Protein AF-A0A8K0N3J3-F1 (afdb_monomer_lite)

Secondary structure (DSSP, 8-state):
-HHHHHHHHHHHHTT------GGGHHHHHHHHHHHHHHHHHTTS-GGG--EEESSHHHHHHHHHHT--EEEE--TTTTT---TTSSEEES-BSSSSB-HHHHHHS---

Radius of gyration: 16.77 Å; chains: 1; bounding box: 33×24×51 Å

Structure (mmCIF, N/CA/C/O backbone):
data_AF-A0A8K0N3J3-F1
#
_entry.id   AF-A0A8K0N3J3-F1
#
loop_
_atom_site.group_PDB
_atom_site.id
_atom_site.type_symbol
_atom_site.label_atom_id
_atom_site.label_alt_id
_atom_site.label_comp_id
_atom_site.label_asym_id
_atom_site.label_entity_id
_atom_site.label_seq_id
_atom_site.pdbx_PDB_ins_code
_atom_site.Cartn_x
_atom_site.Cartn_y
_atom_site.Cartn_z
_atom_site.occupancy
_atom_site.B_iso_or_equiv
_atom_site.auth_seq_id
_atom_site.auth_comp_id
_atom_site.auth_asym_id
_atom_site.auth_atom_id
_atom_site.pdbx_PDB_model_num
ATOM 1 N N . MET A 1 1 ? -5.387 6.427 26.636 1.00 55.44 1 MET A N 1
ATOM 2 C CA . MET A 1 1 ? -4.494 6.305 27.807 1.00 55.44 1 MET A CA 1
ATOM 3 C C . MET A 1 1 ? -4.516 4.909 28.427 1.00 55.44 1 MET A C 1
ATOM 5 O O . MET A 1 1 ? -3.443 4.361 28.608 1.00 55.44 1 MET A O 1
ATOM 9 N N . GLU A 1 2 ? -5.676 4.274 28.650 1.00 75.19 2 GLU A N 1
ATOM 10 C CA . GLU A 1 2 ? -5.753 2.923 29.260 1.00 75.19 2 GLU A CA 1
ATOM 11 C C . GLU A 1 2 ? -4.858 1.865 28.579 1.00 75.19 2 GLU A C 1
ATOM 13 O O . GLU A 1 2 ? -4.073 1.185 29.228 1.00 75.19 2 GLU A O 1
ATOM 18 N N . LYS A 1 3 ? -4.912 1.775 27.243 1.00 74.56 3 LYS A N 1
ATOM 19 C CA . LYS A 1 3 ? -4.124 0.799 26.466 1.00 74.56 3 LYS A CA 1
ATOM 20 C C . LYS A 1 3 ? -2.611 1.018 26.554 1.00 74.56 3 LYS A C 1
ATOM 22 O O . LYS A 1 3 ? -1.858 0.060 26.441 1.00 74.56 3 LYS A O 1
ATOM 27 N N . GLN A 1 4 ? -2.183 2.264 26.741 1.00 71.81 4 GLN A N 1
ATOM 28 C CA . GLN A 1 4 ? -0.772 2.615 26.872 1.00 71.81 4 GLN A CA 1
ATOM 29 C C . GLN A 1 4 ? -0.247 2.216 28.250 1.00 71.81 4 GLN A C 1
ATOM 31 O O . GLN A 1 4 ? 0.786 1.565 28.335 1.00 71.81 4 GLN A O 1
ATOM 36 N N . ARG A 1 5 ? -1.034 2.484 29.299 1.00 81.69 5 ARG A N 1
ATOM 37 C CA . ARG A 1 5 ? -0.726 2.050 30.665 1.00 81.69 5 ARG A CA 1
ATOM 38 C C . ARG A 1 5 ? -0.521 0.537 30.742 1.00 81.69 5 ARG A C 1
ATOM 40 O O . ARG A 1 5 ? 0.462 0.080 31.307 1.00 81.69 5 ARG A O 1
ATOM 47 N N . ILE A 1 6 ? -1.413 -0.229 30.111 1.00 85.19 6 ILE A N 1
ATOM 48 C CA . ILE A 1 6 ? -1.313 -1.696 30.064 1.00 85.19 6 ILE A CA 1
ATOM 49 C C . ILE A 1 6 ? -0.050 -2.140 29.309 1.00 85.19 6 ILE A C 1
ATOM 51 O O . ILE A 1 6 ? 0.632 -3.066 29.739 1.00 85.19 6 ILE A O 1
ATOM 55 N N . ALA A 1 7 ? 0.278 -1.491 28.189 1.00 80.94 7 ALA A N 1
ATOM 56 C CA . ALA A 1 7 ? 1.471 -1.825 27.413 1.00 80.94 7 ALA A CA 1
ATOM 57 C C . ALA A 1 7 ? 2.769 -1.557 28.197 1.00 80.94 7 ALA A C 1
ATOM 59 O O . ALA A 1 7 ? 3.672 -2.390 28.175 1.00 80.94 7 ALA A O 1
ATOM 60 N N . GLU A 1 8 ? 2.843 -0.440 28.921 1.00 83.50 8 GLU A N 1
ATOM 61 C CA . GLU A 1 8 ? 3.977 -0.087 29.785 1.00 83.50 8 GLU A CA 1
ATOM 62 C C . GLU A 1 8 ? 4.100 -1.035 30.989 1.00 83.50 8 GLU A C 1
ATOM 64 O O . GLU A 1 8 ? 5.201 -1.452 31.348 1.00 83.50 8 GLU A O 1
ATOM 69 N N . GLU A 1 9 ? 2.975 -1.439 31.581 1.00 88.00 9 GLU A N 1
ATOM 70 C CA . GLU A 1 9 ? 2.945 -2.382 32.702 1.00 88.00 9 GLU A CA 1
ATOM 71 C C . GLU A 1 9 ? 3.442 -3.775 32.286 1.00 88.00 9 GLU A C 1
ATOM 73 O O . GLU A 1 9 ? 4.314 -4.353 32.938 1.00 88.00 9 GLU A O 1
ATOM 78 N N . VAL A 1 10 ? 2.972 -4.284 31.142 1.00 86.31 10 VAL A N 1
ATOM 79 C CA . VAL A 1 10 ? 3.450 -5.553 30.571 1.00 86.31 10 VAL A CA 1
ATOM 80 C C . VAL A 1 10 ? 4.935 -5.472 30.213 1.00 86.31 10 VAL A C 1
ATOM 82 O O . VAL A 1 10 ? 5.688 -6.408 30.482 1.00 86.31 10 VAL A O 1
ATOM 85 N N . ALA A 1 11 ? 5.379 -4.351 29.641 1.00 86.94 11 ALA A N 1
ATOM 86 C CA . ALA A 1 11 ? 6.782 -4.126 29.313 1.00 86.94 11 ALA A CA 1
ATOM 87 C C . ALA A 1 11 ? 7.679 -4.172 30.555 1.00 86.94 11 ALA A C 1
ATOM 89 O O . ALA A 1 11 ? 8.712 -4.841 30.546 1.00 86.94 11 ALA A O 1
ATOM 90 N N . SER A 1 12 ? 7.240 -3.531 31.641 1.00 86.06 12 SER A N 1
ATOM 91 C CA . SER A 1 12 ? 7.930 -3.530 32.931 1.00 86.06 12 SER A CA 1
ATOM 92 C C . SER A 1 12 ? 8.086 -4.945 33.498 1.00 86.06 12 SER A C 1
ATOM 94 O O . SER A 1 12 ? 9.192 -5.349 33.863 1.00 86.06 12 SER A O 1
ATOM 96 N N . ILE A 1 13 ? 7.012 -5.746 33.477 1.00 91.38 13 ILE A N 1
ATOM 97 C CA . ILE A 1 13 ? 7.031 -7.150 33.929 1.00 91.38 13 ILE A CA 1
ATOM 98 C C . ILE A 1 13 ? 8.033 -7.979 33.116 1.00 91.38 13 ILE A C 1
ATOM 100 O O . ILE A 1 13 ? 8.768 -8.799 33.667 1.00 91.38 13 ILE A O 1
ATOM 104 N N . LEU A 1 14 ? 8.085 -7.751 31.804 1.00 89.00 14 LEU A N 1
ATOM 105 C CA . LEU A 1 14 ? 8.949 -8.489 30.885 1.00 89.00 14 LEU A CA 1
ATOM 106 C C . LEU A 1 14 ? 10.375 -7.923 30.791 1.00 89.00 14 LEU A C 1
ATOM 108 O O . LEU A 1 14 ? 11.193 -8.486 30.065 1.00 89.00 14 LEU A O 1
ATOM 112 N N . LYS A 1 15 ? 10.690 -6.843 31.524 1.00 86.88 15 LYS A N 1
ATOM 113 C CA . LYS A 1 15 ? 11.955 -6.089 31.423 1.00 86.88 15 LYS A CA 1
ATOM 114 C C . LYS A 1 15 ? 12.267 -5.648 29.987 1.00 86.88 15 LYS A C 1
ATOM 116 O O . LYS A 1 15 ? 13.420 -5.652 29.557 1.00 86.88 15 LYS A O 1
ATOM 121 N N . LEU A 1 16 ? 11.230 -5.284 29.244 1.00 82.00 16 LEU A N 1
ATOM 122 C CA . LEU A 1 16 ? 11.319 -4.765 27.886 1.00 82.00 16 LEU A CA 1
ATOM 123 C C . LEU A 1 16 ? 11.088 -3.255 27.896 1.00 82.00 16 LEU A C 1
ATOM 125 O O . LEU A 1 16 ? 10.355 -2.726 28.727 1.00 82.00 16 LEU A O 1
ATOM 129 N N . THR A 1 17 ? 11.702 -2.555 26.949 1.00 72.00 17 THR A N 1
ATOM 130 C CA . THR A 1 17 ? 11.425 -1.138 26.701 1.00 72.00 17 THR A CA 1
ATOM 131 C C . THR A 1 17 ? 10.433 -1.041 25.552 1.00 72.00 17 THR A C 1
ATOM 133 O O . THR A 1 17 ? 10.636 -1.669 24.513 1.00 72.00 17 THR A O 1
ATOM 136 N N . VAL A 1 18 ? 9.360 -0.270 25.728 1.00 66.38 18 VAL A N 1
ATOM 137 C CA . VAL A 1 18 ? 8.399 0.005 24.655 1.00 66.38 18 VAL A CA 1
ATOM 138 C C . VAL A 1 18 ? 8.481 1.484 24.324 1.00 66.38 18 VAL A C 1
ATOM 140 O O . VAL A 1 18 ? 8.258 2.330 25.184 1.00 66.38 18 VAL A O 1
ATOM 143 N N . ASP A 1 19 ? 8.811 1.774 23.071 1.00 65.50 19 ASP A N 1
ATOM 144 C CA . ASP A 1 19 ? 8.732 3.114 22.506 1.00 65.50 19 ASP A CA 1
ATOM 145 C C . ASP A 1 19 ? 7.345 3.288 21.874 1.00 65.50 19 ASP A C 1
ATOM 147 O O . ASP A 1 19 ? 7.025 2.665 20.857 1.00 65.50 19 ASP A O 1
ATOM 151 N N . ILE A 1 20 ? 6.478 4.055 22.540 1.00 64.56 20 ILE A N 1
ATOM 152 C CA . ILE A 1 20 ? 5.120 4.351 22.073 1.00 64.56 20 ILE A CA 1
ATOM 153 C C . ILE A 1 20 ? 5.123 5.790 21.573 1.00 64.56 20 ILE A C 1
ATOM 155 O O . ILE A 1 20 ? 4.863 6.728 22.328 1.00 64.56 20 ILE A O 1
ATOM 159 N N . ASP A 1 21 ? 5.408 5.963 20.284 1.00 57.78 21 ASP A N 1
ATOM 160 C CA . ASP A 1 21 ? 5.370 7.278 19.652 1.00 57.78 21 ASP A CA 1
ATOM 161 C C . ASP A 1 21 ? 3.922 7.788 19.533 1.00 57.78 21 ASP A C 1
ATOM 163 O O . ASP A 1 21 ? 3.180 7.500 18.587 1.00 57.78 21 ASP A O 1
ATOM 167 N N . THR A 1 22 ? 3.510 8.555 20.542 1.00 54.00 22 THR A N 1
ATOM 168 C CA . THR A 1 22 ? 2.193 9.202 20.626 1.00 54.00 22 THR A CA 1
ATOM 169 C C . THR A 1 22 ? 2.104 10.492 19.805 1.00 54.00 22 THR A C 1
ATOM 171 O O . THR A 1 22 ? 0.998 10.974 19.558 1.00 54.00 22 THR A O 1
ATOM 174 N N . SER A 1 23 ? 3.230 11.020 19.307 1.00 54.03 23 SER A N 1
ATOM 175 C CA . SER A 1 23 ? 3.271 12.252 18.505 1.00 54.03 23 SER A CA 1
ATOM 176 C C . SER A 1 23 ? 2.715 12.069 17.083 1.00 54.03 23 SER A C 1
ATOM 178 O O . SER A 1 23 ? 2.347 13.035 16.415 1.00 54.03 23 SER A O 1
ATOM 180 N N . SER A 1 24 ? 2.579 10.819 16.627 1.00 54.47 24 SER A N 1
ATOM 181 C CA . SER A 1 24 ? 2.172 10.485 15.258 1.00 54.47 24 SER A CA 1
ATOM 182 C C . SER A 1 24 ? 0.654 10.462 15.011 1.00 54.47 24 SER A C 1
ATOM 184 O O . SER A 1 24 ? 0.235 10.349 13.856 1.00 54.47 24 SER A O 1
ATOM 186 N N . SER A 1 25 ? -0.184 10.596 16.051 1.00 59.44 25 SER A N 1
ATOM 187 C CA . SER A 1 25 ? -1.634 10.354 15.940 1.00 59.44 25 SER A CA 1
ATOM 188 C C . SER A 1 25 ? -2.339 11.307 14.971 1.00 59.44 25 SER A C 1
ATOM 190 O O . SER A 1 25 ? -3.125 10.852 14.145 1.00 59.44 25 SER A O 1
ATOM 192 N N . GLU A 1 26 ? -2.068 12.615 15.021 1.00 60.47 26 GLU A N 1
ATOM 193 C CA . GLU A 1 26 ? -2.746 13.570 14.129 1.00 60.47 26 GLU A CA 1
ATOM 194 C C . GLU A 1 26 ? -2.344 13.384 12.664 1.00 60.47 26 GLU A C 1
ATOM 196 O O . GLU A 1 26 ? -3.175 13.487 11.762 1.00 60.47 26 GLU A O 1
ATOM 201 N N . ASN A 1 27 ? -1.065 13.098 12.412 1.00 78.81 27 ASN A N 1
ATOM 202 C CA . ASN A 1 27 ? -0.578 12.858 11.059 1.00 78.81 27 ASN A CA 1
ATOM 203 C C . ASN A 1 27 ? -1.127 11.535 10.507 1.00 78.81 27 ASN A C 1
ATOM 205 O O . ASN A 1 27 ? -1.490 11.445 9.337 1.00 78.81 27 ASN A O 1
ATOM 209 N N . PHE A 1 28 ? -1.250 10.517 11.359 1.00 86.31 28 PHE A N 1
ATOM 210 C CA . PHE A 1 28 ? -1.808 9.229 10.975 1.00 86.31 2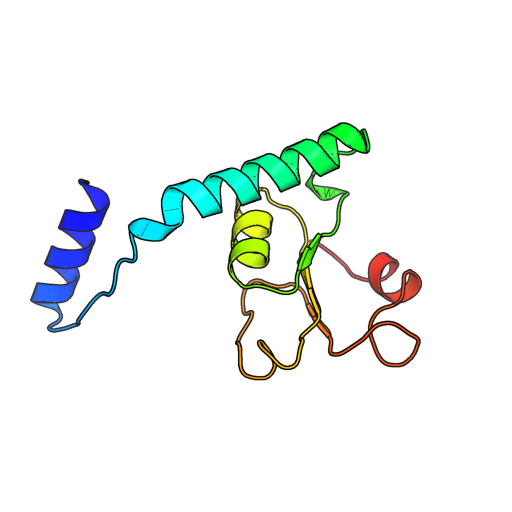8 PHE A CA 1
ATOM 211 C C . PHE A 1 28 ? -3.304 9.310 10.644 1.00 86.31 28 PHE A C 1
ATOM 213 O O . PHE A 1 28 ? -3.724 8.799 9.605 1.00 86.31 28 PHE A O 1
ATOM 220 N N . GLU A 1 29 ? -4.101 10.012 11.454 1.00 90.50 29 GLU A N 1
ATOM 221 C CA . GLU A 1 29 ? -5.524 10.222 11.154 1.00 90.50 29 GLU A CA 1
ATOM 222 C C . GLU A 1 29 ? -5.719 11.034 9.864 1.00 90.50 29 GLU A C 1
ATOM 224 O O . GLU A 1 29 ? -6.586 10.705 9.052 1.00 90.50 29 GLU A O 1
ATOM 229 N N . LYS A 1 30 ? -4.857 12.027 9.595 1.00 93.44 30 LYS A N 1
ATOM 230 C CA . LYS A 1 30 ? -4.854 12.754 8.312 1.00 93.44 30 LYS A CA 1
ATOM 231 C C . LYS A 1 30 ? -4.574 11.829 7.128 1.00 93.44 30 LYS A C 1
ATOM 233 O O . LYS A 1 30 ? -5.240 11.952 6.100 1.00 93.44 30 LYS A O 1
ATOM 238 N N . VAL A 1 31 ? -3.639 10.885 7.260 1.00 94.56 31 VAL A N 1
ATOM 239 C CA . VAL A 1 31 ? -3.379 9.876 6.219 1.00 94.56 31 VAL A CA 1
ATOM 240 C C . VAL A 1 31 ? -4.623 9.019 5.989 1.00 94.56 31 VAL A C 1
ATOM 242 O O . VAL A 1 31 ? -5.075 8.897 4.853 1.00 94.56 31 VAL A O 1
ATOM 245 N N . VAL A 1 32 ? -5.222 8.475 7.049 1.00 95.50 32 VAL A N 1
ATOM 246 C CA . VAL A 1 32 ? -6.435 7.643 6.964 1.00 95.50 32 VAL A CA 1
ATOM 247 C C . VAL A 1 32 ? -7.588 8.398 6.295 1.00 95.50 32 VAL A C 1
ATOM 249 O O . VAL A 1 32 ? -8.229 7.863 5.387 1.00 95.50 32 VAL A O 1
ATOM 252 N N . ALA A 1 33 ? -7.828 9.648 6.699 1.00 96.50 33 ALA A N 1
ATOM 253 C CA . ALA A 1 33 ? -8.854 10.503 6.114 1.00 96.50 33 ALA A CA 1
ATOM 254 C C . ALA A 1 33 ? -8.588 10.778 4.627 1.00 96.50 33 ALA A C 1
ATOM 256 O O . ALA A 1 33 ? -9.494 10.638 3.808 1.00 96.50 33 ALA A O 1
ATOM 257 N N . THR A 1 34 ? -7.340 11.082 4.263 1.00 96.56 34 THR A N 1
ATOM 258 C CA . THR A 1 34 ? -6.941 11.338 2.870 1.00 96.56 34 THR A CA 1
ATOM 259 C C . THR A 1 34 ? -7.168 10.113 1.985 1.00 96.56 34 THR A C 1
ATOM 261 O O . THR A 1 34 ? -7.677 10.242 0.875 1.00 96.56 34 THR A O 1
ATOM 264 N N . LEU A 1 35 ? -6.847 8.909 2.472 1.00 97.06 35 LEU A N 1
ATOM 265 C CA . LEU A 1 35 ? -7.061 7.671 1.715 1.00 97.06 35 LEU A CA 1
ATOM 266 C C . LEU A 1 35 ? -8.548 7.388 1.475 1.00 97.06 35 LEU A C 1
ATOM 268 O O . LEU A 1 35 ? -8.924 6.983 0.375 1.00 97.06 35 LEU A O 1
ATOM 272 N N . ARG A 1 36 ? -9.401 7.630 2.479 1.00 97.56 36 ARG A N 1
ATOM 273 C CA . ARG A 1 36 ? -10.859 7.506 2.323 1.00 97.56 36 ARG A CA 1
ATOM 274 C C . ARG A 1 36 ? -11.404 8.536 1.340 1.00 97.56 36 ARG A C 1
ATOM 276 O O . ARG A 1 36 ? -12.127 8.155 0.427 1.00 97.56 36 ARG A O 1
ATOM 283 N N . ALA A 1 37 ? -10.997 9.796 1.484 1.00 97.94 37 ALA A N 1
ATOM 284 C CA . ALA A 1 37 ? -11.414 10.877 0.599 1.00 97.94 37 ALA A CA 1
ATOM 285 C C . ALA A 1 37 ? -10.975 10.634 -0.853 1.00 97.94 37 ALA A C 1
ATOM 287 O O . ALA A 1 37 ? -11.730 10.913 -1.776 1.00 97.94 37 ALA A O 1
ATOM 288 N N . GLY A 1 38 ? -9.787 10.064 -1.078 1.00 97.31 38 GLY A N 1
ATOM 289 C CA . GLY A 1 38 ? -9.322 9.703 -2.419 1.00 97.31 38 GLY A CA 1
ATOM 290 C C . GLY A 1 38 ? -10.182 8.624 -3.085 1.00 97.31 38 GLY A C 1
ATOM 291 O O . GLY A 1 38 ? -10.486 8.730 -4.272 1.00 97.31 38 GLY A O 1
ATOM 292 N N . ALA A 1 39 ? -10.612 7.611 -2.325 1.00 97.50 39 ALA A N 1
ATOM 293 C CA . ALA A 1 39 ? -11.530 6.586 -2.823 1.00 97.50 39 ALA A CA 1
ATOM 294 C C . ALA A 1 39 ? -12.931 7.160 -3.103 1.00 97.50 39 ALA A C 1
ATOM 296 O O . ALA A 1 39 ? -13.506 6.899 -4.160 1.00 97.50 39 ALA A O 1
ATOM 297 N N . GLU A 1 40 ? -13.440 8.000 -2.197 1.00 97.81 40 GLU A N 1
ATOM 298 C CA . GLU A 1 40 ? -14.713 8.710 -2.360 1.00 97.81 40 GLU A CA 1
ATOM 299 C C . GLU A 1 40 ? -14.703 9.614 -3.597 1.00 97.81 40 GLU A C 1
ATOM 301 O O . GLU A 1 40 ? -15.618 9.550 -4.414 1.00 97.81 40 GLU A O 1
ATOM 306 N N . TYR A 1 41 ? -13.628 10.381 -3.794 1.00 97.94 41 TYR A N 1
ATOM 307 C CA . TYR A 1 41 ? -13.432 11.226 -4.971 1.00 97.94 41 TYR A CA 1
ATOM 308 C C . TYR A 1 41 ? -13.418 10.416 -6.274 1.00 97.94 41 TYR A C 1
ATOM 310 O O . TYR A 1 41 ? -13.952 10.856 -7.289 1.00 97.94 41 TYR A O 1
ATOM 318 N N . ALA A 1 42 ? -12.844 9.211 -6.247 1.00 96.69 42 ALA A N 1
ATOM 319 C CA . ALA A 1 42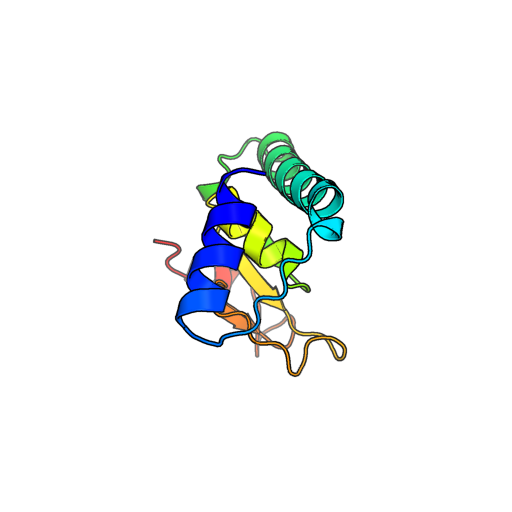 ? -12.859 8.293 -7.381 1.00 96.69 42 ALA A CA 1
ATOM 320 C C . ALA A 1 42 ? -14.217 7.593 -7.590 1.00 96.69 42 ALA A C 1
ATOM 322 O O . ALA A 1 42 ? -14.379 6.881 -8.581 1.00 96.69 42 ALA A O 1
ATOM 323 N N . GLY A 1 43 ? -15.180 7.753 -6.674 1.00 97.31 43 GLY A N 1
ATOM 324 C CA . GLY A 1 43 ? -16.470 7.063 -6.713 1.00 97.31 43 GLY A CA 1
ATOM 325 C C . GLY A 1 43 ? -16.352 5.547 -6.535 1.00 97.31 43 GLY A C 1
ATOM 326 O O . GLY A 1 43 ? -17.205 4.802 -7.017 1.00 97.31 43 GLY A O 1
ATOM 327 N N . LEU A 1 44 ? -15.283 5.073 -5.887 1.00 96.56 44 LEU A N 1
ATOM 328 C CA . LEU A 1 44 ? -14.985 3.651 -5.729 1.00 96.56 44 LEU A CA 1
ATOM 329 C C . LEU A 1 44 ? -14.919 3.255 -4.248 1.00 96.56 44 LEU A C 1
ATOM 331 O O . LEU A 1 44 ? -14.442 4.026 -3.415 1.00 96.56 44 LEU A O 1
ATOM 335 N N . PRO A 1 45 ? -15.329 2.024 -3.895 1.00 95.50 45 PRO A N 1
ATOM 336 C CA . PRO A 1 45 ? -15.035 1.470 -2.583 1.00 95.50 45 PRO A CA 1
ATOM 337 C C . PRO A 1 45 ? -13.524 1.414 -2.346 1.00 95.50 45 PRO A C 1
ATOM 339 O O . PRO A 1 45 ? -12.759 1.071 -3.248 1.00 95.50 45 PRO A O 1
ATOM 342 N N . VAL A 1 46 ? -13.097 1.668 -1.109 1.00 95.12 46 VAL A N 1
ATOM 343 C CA . VAL A 1 46 ? -11.678 1.673 -0.707 1.00 95.12 46 VAL A CA 1
ATOM 344 C C . VAL A 1 46 ? -10.945 0.382 -1.104 1.00 95.12 46 VAL A C 1
ATOM 346 O O . VAL A 1 46 ? -9.770 0.423 -1.457 1.00 95.12 46 VAL A O 1
ATOM 349 N N . GLN A 1 47 ? -11.640 -0.757 -1.098 1.00 92.44 47 GLN A N 1
ATOM 350 C CA . GLN A 1 47 ? -11.075 -2.072 -1.428 1.00 92.44 47 GLN A CA 1
ATOM 351 C C . GLN A 1 47 ? -10.757 -2.226 -2.926 1.00 92.44 47 GLN A C 1
ATOM 353 O O . GLN A 1 47 ? -9.953 -3.077 -3.300 1.00 92.44 47 GLN A O 1
ATOM 358 N N . ASN A 1 48 ? -11.371 -1.393 -3.773 1.00 93.69 48 ASN A N 1
ATOM 359 C CA . ASN A 1 48 ? -11.143 -1.345 -5.218 1.00 93.69 48 ASN A CA 1
ATOM 360 C C . ASN A 1 48 ? -10.080 -0.307 -5.610 1.00 93.69 48 ASN A C 1
ATOM 362 O O . ASN A 1 48 ? -9.758 -0.168 -6.790 1.00 93.69 48 ASN A O 1
ATOM 366 N N . CYS A 1 49 ? -9.528 0.417 -4.637 1.00 95.12 49 CYS A N 1
ATOM 367 C CA . CYS A 1 49 ? -8.409 1.328 -4.825 1.00 95.12 49 CYS A CA 1
ATOM 368 C C . CYS A 1 49 ? -7.110 0.647 -4.388 1.00 95.12 49 CYS A C 1
ATOM 370 O O . CYS A 1 49 ? -7.101 -0.150 -3.457 1.00 95.12 49 CYS A O 1
ATOM 372 N N . VAL A 1 50 ? -5.993 0.979 -5.032 1.00 95.56 50 VAL A N 1
ATOM 373 C CA . VAL A 1 50 ? -4.667 0.506 -4.614 1.00 95.56 50 VAL A CA 1
ATOM 374 C C . VAL A 1 50 ? -3.810 1.714 -4.273 1.00 95.56 50 VAL A C 1
ATOM 376 O O . VAL A 1 50 ? -3.614 2.587 -5.118 1.00 95.56 50 VAL A O 1
ATOM 379 N N . LEU A 1 51 ? -3.271 1.753 -3.055 1.00 96.31 51 LEU A N 1
ATOM 380 C CA . LEU A 1 51 ? -2.300 2.765 -2.662 1.00 96.31 51 LEU A CA 1
ATOM 381 C C . LEU A 1 51 ? -0.908 2.392 -3.178 1.00 96.31 51 LEU A C 1
ATOM 383 O O . LEU A 1 51 ? -0.428 1.284 -2.936 1.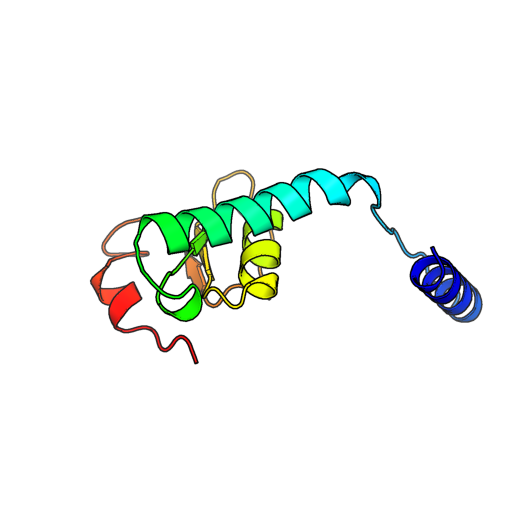00 96.31 51 LEU A O 1
ATOM 387 N N . ILE A 1 52 ? -0.230 3.351 -3.807 1.00 96.12 52 ILE A N 1
ATOM 388 C CA . ILE A 1 52 ? 1.217 3.305 -4.032 1.00 96.12 52 ILE A CA 1
ATOM 389 C C . ILE A 1 52 ? 1.881 4.187 -2.973 1.00 96.12 52 ILE A C 1
ATOM 391 O O . ILE A 1 52 ? 1.780 5.411 -3.029 1.00 96.12 52 ILE A O 1
ATOM 395 N N . ALA A 1 53 ? 2.517 3.572 -1.978 1.00 95.19 53 ALA A N 1
ATOM 396 C CA . ALA A 1 53 ? 3.096 4.272 -0.836 1.00 95.19 53 ALA A CA 1
ATOM 397 C C . ALA A 1 53 ? 4.619 4.403 -0.954 1.00 95.19 53 ALA A C 1
ATOM 399 O O . ALA A 1 53 ? 5.304 3.466 -1.351 1.00 95.19 53 ALA A O 1
ATOM 400 N N . GLY A 1 54 ? 5.153 5.549 -0.530 1.00 92.12 54 GLY A N 1
ATOM 401 C CA . GLY A 1 54 ? 6.594 5.766 -0.351 1.00 92.12 54 GLY A CA 1
ATOM 402 C C . GLY A 1 54 ? 7.031 5.820 1.116 1.00 92.12 54 GLY A C 1
ATOM 403 O O . GLY A 1 54 ? 8.188 6.125 1.390 1.00 92.12 54 GLY A O 1
ATOM 404 N N . SER A 1 55 ? 6.117 5.584 2.065 1.00 91.62 55 SER A N 1
ATOM 405 C CA . SER A 1 55 ? 6.340 5.767 3.504 1.00 91.62 55 SER A CA 1
ATOM 406 C C . SER A 1 55 ? 5.586 4.741 4.354 1.00 91.62 55 SER A C 1
ATOM 408 O O . SER A 1 55 ? 4.566 4.188 3.939 1.00 91.62 55 SER A O 1
ATOM 410 N N . GLN A 1 56 ? 6.064 4.523 5.584 1.00 91.12 56 GLN A N 1
ATOM 411 C CA . GLN A 1 56 ? 5.454 3.576 6.524 1.00 91.12 56 GLN A CA 1
ATOM 412 C C . GLN A 1 56 ? 4.063 4.031 6.985 1.00 91.12 56 GLN A C 1
ATOM 414 O O . GLN A 1 56 ? 3.159 3.209 7.118 1.00 91.12 56 GLN A O 1
ATOM 419 N N . SER A 1 57 ? 3.862 5.339 7.177 1.00 91.56 57 SER A N 1
ATOM 420 C CA . SER A 1 57 ? 2.562 5.896 7.563 1.00 91.56 57 SER A CA 1
ATOM 421 C C . SER A 1 57 ? 1.489 5.636 6.504 1.00 91.56 57 SER A C 1
ATOM 423 O O . SER A 1 57 ? 0.370 5.274 6.858 1.00 91.56 57 SER A O 1
ATOM 425 N N . GLY A 1 58 ? 1.837 5.730 5.215 1.00 93.50 58 GLY A N 1
ATOM 426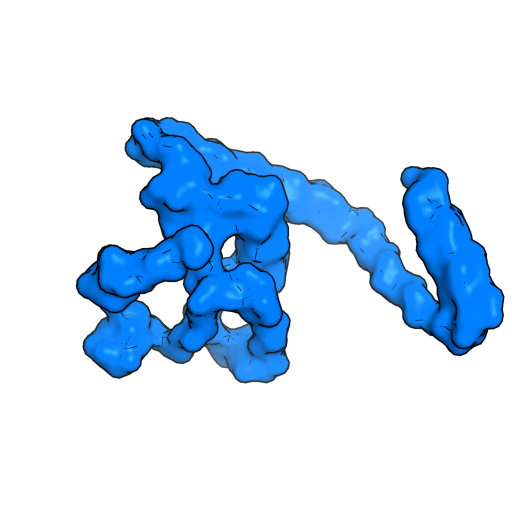 C CA . GLY A 1 58 ? 0.936 5.385 4.115 1.00 93.50 58 GLY A CA 1
ATOM 427 C C . GLY A 1 58 ? 0.540 3.909 4.128 1.00 93.50 58 GLY A C 1
ATOM 428 O O . GLY A 1 58 ? -0.637 3.585 3.994 1.00 93.50 58 GLY A O 1
ATOM 429 N N . VAL A 1 59 ? 1.504 3.011 4.362 1.00 95.00 59 VAL A N 1
ATOM 430 C CA . VAL A 1 59 ? 1.244 1.564 4.455 1.00 95.00 59 VAL A CA 1
ATOM 431 C C . VAL A 1 59 ? 0.305 1.234 5.615 1.00 95.00 59 VAL A C 1
ATOM 433 O O . VAL A 1 59 ? -0.686 0.535 5.417 1.00 95.00 59 VAL A O 1
ATOM 436 N N . LEU A 1 60 ? 0.579 1.764 6.808 1.00 93.88 60 LEU A N 1
ATOM 437 C CA . LEU A 1 60 ? -0.262 1.539 7.987 1.00 93.88 60 LEU A CA 1
ATOM 438 C C . LEU A 1 60 ? -1.652 2.175 7.833 1.00 93.88 60 LEU A C 1
ATOM 440 O O . LEU A 1 60 ? -2.651 1.612 8.282 1.00 93.88 60 LEU A O 1
ATOM 444 N N . GLY A 1 61 ? -1.730 3.337 7.179 1.00 94.75 61 GLY A N 1
ATOM 445 C CA . GLY A 1 61 ? -2.993 4.008 6.886 1.00 94.75 61 GLY A CA 1
ATOM 446 C C . GLY A 1 61 ? -3.856 3.183 5.936 1.00 94.75 61 GLY A C 1
ATOM 447 O O . GLY A 1 61 ? -5.042 2.991 6.197 1.00 94.75 61 GLY A O 1
ATOM 448 N N . ALA A 1 62 ? -3.248 2.631 4.881 1.00 95.75 62 ALA A N 1
ATOM 449 C CA . ALA A 1 62 ? -3.914 1.750 3.928 1.00 95.75 62 ALA A CA 1
ATOM 450 C C . ALA A 1 62 ? -4.434 0.470 4.591 1.00 95.75 62 ALA A C 1
ATOM 452 O O . ALA A 1 62 ? -5.594 0.112 4.391 1.00 95.75 62 ALA A O 1
ATOM 453 N N . GLU A 1 63 ? -3.627 -0.163 5.449 1.00 94.75 63 GLU A N 1
ATOM 454 C CA . GLU A 1 63 ? -4.058 -1.323 6.238 1.00 94.75 63 GLU A CA 1
ATOM 455 C C . GLU A 1 63 ? -5.280 -0.979 7.102 1.00 94.75 63 GLU A C 1
ATOM 457 O O . GLU A 1 63 ? -6.269 -1.711 7.089 1.00 94.75 63 GLU A O 1
ATOM 462 N N . ARG A 1 64 ? -5.270 0.176 7.786 1.00 95.06 64 ARG A N 1
ATOM 463 C CA . ARG A 1 64 ? -6.389 0.609 8.638 1.00 95.06 64 ARG A CA 1
ATOM 464 C C . ARG A 1 64 ? -7.699 0.808 7.877 1.00 95.06 64 ARG A C 1
ATOM 466 O O . ARG A 1 64 ? -8.765 0.606 8.455 1.00 95.06 64 ARG A O 1
ATOM 473 N N . VAL A 1 65 ? -7.644 1.224 6.614 1.00 95.50 65 VAL A N 1
ATOM 474 C CA . VAL A 1 65 ? -8.850 1.420 5.790 1.00 95.50 65 VAL A CA 1
ATOM 475 C C . VAL A 1 65 ? -9.211 0.194 4.946 1.00 95.50 65 VAL A C 1
ATOM 477 O O . VAL A 1 65 ? -10.246 0.206 4.285 1.00 95.50 65 VAL A O 1
ATOM 480 N N . GLY A 1 66 ? -8.394 -0.863 4.971 1.00 94.62 66 GLY A N 1
ATOM 481 C CA . GLY A 1 66 ? -8.577 -2.039 4.119 1.00 94.62 66 GLY A CA 1
ATOM 482 C C . GLY A 1 66 ? -8.269 -1.771 2.642 1.00 94.62 66 GLY A C 1
ATOM 483 O O . GLY A 1 66 ? -8.825 -2.443 1.776 1.00 94.62 66 GLY A O 1
ATOM 484 N N . MET A 1 67 ? -7.415 -0.785 2.350 1.00 96.38 67 MET A N 1
ATOM 485 C CA . MET A 1 67 ? -6.943 -0.490 0.999 1.00 96.38 67 MET A CA 1
ATOM 486 C C . MET A 1 67 ? -5.697 -1.334 0.704 1.00 96.38 67 MET A C 1
ATOM 488 O O . MET A 1 67 ? -4.714 -1.258 1.448 1.00 96.38 67 MET A O 1
ATOM 492 N N . PRO A 1 68 ? -5.684 -2.123 -0.379 1.00 95.44 68 PRO A N 1
ATOM 493 C CA . PRO A 1 68 ? -4.471 -2.778 -0.838 1.00 95.44 68 PRO A CA 1
ATOM 494 C C . PRO A 1 68 ? -3.331 -1.779 -1.070 1.00 95.44 68 PRO A C 1
ATOM 496 O O . PRO A 1 68 ? -3.534 -0.709 -1.639 1.00 95.44 68 PRO A O 1
ATOM 499 N N . CYS A 1 69 ? -2.118 -2.133 -0.644 1.00 95.56 69 CYS A N 1
ATOM 500 C CA . CYS A 1 69 ? -0.970 -1.230 -0.691 1.00 95.56 69 CYS A CA 1
ATOM 501 C C . CYS A 1 69 ? 0.248 -1.888 -1.344 1.00 95.56 69 CYS A C 1
ATOM 503 O O . CYS A 1 69 ? 0.623 -3.014 -1.000 1.00 95.56 69 CYS A O 1
ATOM 505 N N . VAL A 1 70 ? 0.881 -1.168 -2.266 1.00 95.88 70 VAL A N 1
ATOM 506 C CA . VAL A 1 70 ? 2.190 -1.478 -2.843 1.00 95.88 70 VAL A CA 1
ATOM 507 C C . VAL A 1 70 ? 3.148 -0.375 -2.445 1.00 95.88 70 VAL A C 1
ATOM 509 O O . VAL A 1 70 ? 2.828 0.804 -2.564 1.00 95.88 70 VAL A O 1
ATOM 512 N N . VAL A 1 71 ? 4.340 -0.751 -2.006 1.00 96.06 71 VAL A N 1
ATOM 513 C CA . VAL A 1 71 ? 5.385 0.217 -1.705 1.00 96.06 71 VAL A CA 1
ATOM 514 C C . VAL A 1 71 ? 6.287 0.409 -2.901 1.00 96.06 71 VAL A C 1
ATOM 516 O O . VAL A 1 71 ? 6.730 -0.561 -3.514 1.00 96.06 71 VAL A O 1
ATOM 519 N N . LEU A 1 72 ? 6.591 1.669 -3.177 1.00 95.19 72 LEU A N 1
ATOM 520 C CA . LEU A 1 72 ? 7.669 2.073 -4.054 1.00 95.19 72 LEU A CA 1
ATOM 521 C C . LEU A 1 72 ? 8.794 2.658 -3.200 1.00 95.19 72 LEU A C 1
ATOM 523 O O . LEU A 1 72 ? 8.618 3.701 -2.564 1.00 95.19 72 LEU A O 1
ATOM 527 N N . ARG A 1 73 ? 9.935 1.971 -3.138 1.00 93.38 73 ARG A N 1
ATOM 528 C CA . ARG A 1 73 ? 11.082 2.446 -2.364 1.00 93.38 73 ARG A CA 1
ATOM 529 C C . ARG A 1 73 ? 11.716 3.651 -3.039 1.00 93.38 73 ARG A C 1
ATOM 531 O O . ARG A 1 73 ? 11.808 3.743 -4.258 1.00 93.38 73 ARG A O 1
ATOM 538 N N . SER A 1 74 ? 12.176 4.570 -2.206 1.00 89.88 74 SER A N 1
ATOM 539 C CA . SER A 1 74 ? 13.064 5.658 -2.594 1.00 89.88 74 SER A CA 1
ATOM 540 C C . SER A 1 74 ? 14.415 5.469 -1.910 1.00 89.88 74 SER A C 1
ATOM 542 O O . SER A 1 74 ? 14.581 4.585 -1.067 1.00 89.88 74 SER A O 1
ATOM 544 N N . SER A 1 75 ? 15.385 6.332 -2.208 1.00 90.38 75 SER A N 1
ATOM 545 C CA . SER A 1 75 ? 16.665 6.355 -1.487 1.00 90.38 75 SER A CA 1
ATOM 546 C C . SER A 1 75 ? 16.488 6.500 0.032 1.00 90.38 75 SER A C 1
ATOM 548 O O . SER A 1 75 ? 17.266 5.932 0.796 1.00 90.38 75 SER A O 1
ATOM 550 N N . LEU A 1 76 ? 15.432 7.192 0.478 1.00 87.62 76 LEU A N 1
ATOM 551 C CA . LEU A 1 76 ? 15.109 7.383 1.895 1.00 87.62 76 LEU A CA 1
ATOM 552 C C . LEU A 1 76 ? 14.545 6.118 2.554 1.00 87.62 76 LEU A C 1
ATOM 554 O O . LEU A 1 76 ? 14.705 5.927 3.756 1.00 87.62 76 LEU A O 1
ATOM 558 N N . THR A 1 77 ? 13.895 5.247 1.780 1.00 90.19 77 THR A N 1
ATOM 559 C CA . THR A 1 77 ? 13.237 4.031 2.281 1.00 90.19 77 THR A CA 1
ATOM 560 C C . THR A 1 77 ? 13.881 2.738 1.789 1.00 90.19 77 THR A C 1
ATOM 562 O O . THR A 1 77 ? 13.344 1.658 2.021 1.00 90.19 77 THR A O 1
ATOM 565 N N . ALA A 1 78 ? 15.069 2.819 1.185 1.00 88.56 78 ALA A N 1
ATOM 566 C CA . ALA A 1 78 ? 15.792 1.677 0.625 1.00 88.56 78 ALA A CA 1
ATOM 567 C C . ALA A 1 78 ? 16.042 0.552 1.648 1.00 88.56 78 ALA A C 1
ATOM 569 O O . ALA A 1 78 ? 16.014 -0.624 1.298 1.00 88.56 78 ALA A O 1
ATOM 570 N N . ARG A 1 79 ? 16.253 0.915 2.921 1.00 88.19 79 ARG A N 1
ATOM 571 C CA . ARG A 1 79 ? 16.486 -0.023 4.036 1.00 88.19 79 ARG A CA 1
ATOM 572 C C . ARG A 1 79 ? 15.250 -0.275 4.904 1.00 88.19 79 ARG A C 1
ATOM 574 O O . ARG A 1 79 ? 15.349 -0.990 5.894 1.00 88.19 79 ARG A O 1
ATOM 581 N N . ALA A 1 80 ? 14.116 0.345 4.587 1.00 88.94 80 ALA A N 1
ATOM 582 C CA . ALA A 1 80 ? 12.907 0.201 5.386 1.00 88.94 80 ALA A CA 1
ATOM 583 C C . ALA A 1 80 ? 12.186 -1.118 5.062 1.00 88.94 80 ALA A C 1
ATOM 585 O O . ALA A 1 80 ? 12.075 -1.520 3.901 1.00 88.94 80 ALA A O 1
ATOM 586 N N . GLU A 1 81 ? 11.662 -1.774 6.097 1.00 91.12 81 GLU A N 1
ATOM 587 C CA . GLU A 1 81 ? 10.845 -2.978 5.956 1.00 91.12 81 GLU A CA 1
ATOM 588 C C . GLU A 1 81 ? 9.353 -2.642 5.959 1.00 91.12 81 GLU A C 1
ATOM 590 O O . GLU A 1 81 ? 8.824 -2.081 6.917 1.00 91.12 81 GLU A O 1
ATOM 595 N N . PHE A 1 82 ? 8.643 -3.082 4.921 1.00 92.44 82 PHE A N 1
ATOM 596 C CA . PHE A 1 82 ? 7.212 -2.827 4.748 1.00 92.44 82 PHE A CA 1
ATOM 597 C C . PHE A 1 82 ? 6.397 -4.119 4.824 1.00 92.44 82 PHE A C 1
ATOM 599 O O . PHE A 1 82 ? 5.750 -4.525 3.862 1.00 92.44 82 PHE A O 1
ATOM 606 N N . ARG A 1 83 ? 6.411 -4.781 5.986 1.00 89.56 83 ARG A N 1
ATOM 607 C CA . ARG A 1 83 ? 5.779 -6.107 6.181 1.00 89.56 83 ARG A CA 1
ATOM 608 C C . ARG A 1 83 ? 4.273 -6.146 5.901 1.00 89.56 83 ARG A C 1
ATOM 610 O O . ARG A 1 83 ? 3.723 -7.213 5.661 1.00 89.56 83 ARG A O 1
ATOM 617 N N . ARG A 1 84 ? 3.605 -4.993 5.966 1.00 91.62 84 ARG A N 1
ATOM 618 C CA . ARG A 1 84 ? 2.157 -4.847 5.749 1.00 91.62 84 ARG A CA 1
ATOM 619 C C . ARG A 1 84 ? 1.788 -4.523 4.299 1.00 91.62 84 ARG A C 1
ATOM 621 O O . ARG A 1 84 ? 0.616 -4.576 3.943 1.00 91.62 84 ARG A O 1
ATOM 628 N N . ALA A 1 85 ? 2.766 -4.208 3.451 1.00 93.62 85 ALA A N 1
ATOM 629 C CA . ALA A 1 85 ? 2.522 -3.988 2.034 1.00 93.62 85 ALA A CA 1
ATOM 630 C C . ALA A 1 85 ? 2.339 -5.327 1.301 1.00 93.62 85 ALA A C 1
ATOM 632 O O . ALA A 1 85 ? 3.032 -6.305 1.572 1.00 93.62 85 ALA A O 1
ATOM 633 N N . LYS A 1 86 ? 1.441 -5.368 0.311 1.00 93.38 86 LYS A N 1
ATOM 634 C CA . LYS A 1 86 ? 1.228 -6.543 -0.558 1.00 93.38 86 LYS A CA 1
ATOM 635 C C . LYS A 1 86 ? 2.367 -6.734 -1.569 1.00 93.38 86 LYS A C 1
ATOM 637 O O . LYS A 1 86 ? 2.462 -7.777 -2.222 1.00 93.38 86 LYS A O 1
ATOM 642 N N . ALA A 1 87 ? 3.188 -5.707 -1.775 1.00 93.00 87 ALA A N 1
ATOM 643 C CA . ALA A 1 87 ? 4.413 -5.774 -2.560 1.00 93.00 87 ALA A CA 1
ATOM 644 C C . ALA A 1 87 ? 5.330 -4.597 -2.232 1.00 93.00 87 ALA A C 1
ATOM 646 O O . ALA A 1 87 ? 4.849 -3.540 -1.826 1.00 93.00 87 ALA A O 1
ATOM 647 N N . VAL A 1 88 ? 6.621 -4.770 -2.499 1.00 93.94 88 VAL A N 1
ATOM 648 C CA . VAL A 1 88 ? 7.620 -3.702 -2.467 1.00 93.94 88 VAL A CA 1
ATOM 649 C C . VAL A 1 88 ? 8.353 -3.718 -3.804 1.00 93.94 88 VAL A C 1
ATOM 651 O O . VAL A 1 88 ? 8.751 -4.786 -4.261 1.00 93.94 88 VAL A O 1
ATOM 654 N N . MET A 1 89 ? 8.472 -2.554 -4.431 1.00 93.44 89 MET A N 1
ATOM 655 C CA . MET A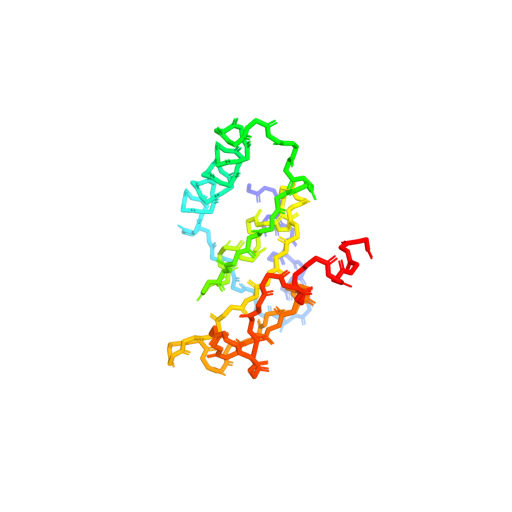 1 89 ? 9.070 -2.333 -5.747 1.00 93.44 89 MET A CA 1
ATOM 656 C C . MET A 1 89 ? 10.101 -1.204 -5.656 1.00 93.44 89 MET A C 1
ATOM 658 O O . MET A 1 89 ? 10.014 -0.374 -4.748 1.00 93.44 89 MET A O 1
ATOM 662 N N . ASP A 1 90 ? 11.031 -1.137 -6.609 1.00 92.38 90 ASP A N 1
ATOM 663 C CA . ASP A 1 90 ? 12.095 -0.118 -6.632 1.00 92.38 90 ASP A CA 1
ATOM 664 C C . ASP A 1 90 ? 11.880 0.988 -7.681 1.00 92.38 90 ASP A C 1
ATOM 666 O O . ASP A 1 90 ? 12.568 2.007 -7.657 1.00 92.38 90 ASP A O 1
ATOM 670 N N . GLY A 1 91 ? 10.891 0.840 -8.568 1.00 91.44 91 GLY A N 1
ATOM 671 C CA . GLY A 1 91 ? 10.631 1.805 -9.634 1.00 91.44 91 GLY A CA 1
ATOM 672 C C . GLY A 1 91 ? 9.296 1.623 -10.360 1.00 91.44 91 GLY A C 1
ATOM 673 O O . GLY A 1 91 ? 8.512 0.704 -10.102 1.00 91.44 91 GLY A O 1
ATOM 674 N N . PHE A 1 92 ? 9.018 2.539 -11.283 1.00 92.81 92 PHE A N 1
ATOM 675 C CA . PHE A 1 92 ? 7.954 2.381 -12.273 1.00 92.81 92 PHE A CA 1
ATOM 676 C C . PHE A 1 92 ? 8.532 1.811 -13.570 1.00 92.81 92 PHE A C 1
ATOM 678 O O . PHE A 1 92 ? 9.674 2.093 -13.927 1.00 92.81 92 PHE A O 1
ATOM 685 N N . GLY A 1 93 ? 7.723 1.055 -14.313 1.00 91.81 93 GLY A N 1
ATOM 686 C CA . GLY A 1 93 ? 8.089 0.528 -15.628 1.00 91.81 93 GLY A CA 1
ATOM 687 C C . GLY A 1 93 ? 8.225 -0.992 -15.663 1.00 91.81 93 GLY A C 1
ATOM 688 O O . GLY A 1 93 ? 7.904 -1.690 -14.704 1.00 91.81 93 GLY A O 1
ATOM 689 N N . GLY A 1 94 ? 8.659 -1.515 -16.814 1.00 84.94 94 GLY A N 1
ATOM 690 C CA . GLY A 1 94 ? 8.613 -2.949 -17.129 1.00 84.94 94 GLY A CA 1
ATOM 691 C C . GLY A 1 94 ? 9.299 -3.853 -16.099 1.00 84.94 94 GLY A C 1
ATOM 692 O O . GLY A 1 94 ? 8.758 -4.910 -15.760 1.00 84.94 94 GLY A O 1
ATOM 693 N N . ALA A 1 95 ? 10.434 -3.410 -15.551 1.00 85.94 95 ALA A N 1
ATOM 694 C CA . ALA A 1 95 ? 11.162 -4.136 -14.511 1.00 85.94 95 ALA A CA 1
ATOM 695 C C . ALA A 1 95 ? 10.336 -4.267 -13.217 1.00 85.94 95 ALA A C 1
ATOM 697 O O . ALA A 1 95 ? 10.196 -5.364 -12.681 1.00 85.94 95 ALA A O 1
ATOM 698 N N . ASP A 1 96 ? 9.646 -3.197 -12.822 1.00 89.69 96 ASP A N 1
ATOM 699 C CA . ASP A 1 96 ? 8.995 -3.066 -11.520 1.00 89.69 96 ASP A CA 1
ATOM 700 C C . ASP A 1 96 ? 7.487 -2.841 -11.660 1.00 89.69 96 ASP A C 1
ATOM 702 O O . ASP A 1 96 ? 6.766 -3.760 -12.051 1.00 89.69 96 ASP A O 1
ATOM 706 N N . LEU A 1 97 ? 6.973 -1.657 -11.328 1.00 92.81 97 LEU A N 1
ATOM 707 C CA . LEU A 1 97 ? 5.544 -1.412 -11.237 1.00 92.81 97 LEU A CA 1
ATOM 708 C C . LEU A 1 97 ? 4.936 -1.014 -12.589 1.00 92.81 97 LEU A C 1
ATOM 710 O O . LEU A 1 97 ? 5.278 0.014 -13.172 1.00 92.81 97 LEU A O 1
ATOM 714 N N . THR A 1 98 ? 3.957 -1.796 -13.051 1.00 93.81 98 THR A N 1
ATOM 715 C CA . THR A 1 98 ? 3.120 -1.487 -14.222 1.00 93.81 98 THR A CA 1
ATOM 716 C C . THR A 1 98 ? 1.642 -1.679 -13.894 1.00 93.81 98 THR A C 1
ATOM 718 O O . THR A 1 98 ? 1.292 -2.453 -12.998 1.00 93.81 98 THR A O 1
ATOM 721 N N . ILE A 1 99 ? 0.758 -1.036 -14.663 1.00 92.44 99 ILE A N 1
ATOM 722 C CA . ILE A 1 99 ? -0.697 -1.226 -14.537 1.00 92.44 99 ILE A CA 1
ATOM 723 C C . ILE A 1 99 ? -1.073 -2.701 -14.733 1.00 92.44 99 ILE A C 1
ATOM 725 O O . ILE A 1 99 ? -1.868 -3.239 -13.968 1.00 92.44 99 ILE A O 1
ATOM 729 N N . SER A 1 100 ? -0.466 -3.391 -15.701 1.00 92.62 100 SER A N 1
ATOM 730 C CA . SER A 1 100 ? -0.725 -4.817 -15.935 1.00 92.62 100 SER A CA 1
ATOM 731 C C . SER A 1 100 ? -0.362 -5.676 -14.720 1.00 92.62 100 SER A C 1
ATOM 733 O O . SER A 1 100 ? -1.144 -6.537 -14.322 1.00 92.62 100 SER A O 1
ATOM 735 N N . LYS A 1 101 ? 0.780 -5.409 -14.068 1.00 91.31 101 LYS A N 1
ATOM 736 C CA . LYS A 1 101 ? 1.170 -6.104 -12.828 1.00 91.31 101 LYS A CA 1
ATOM 737 C C . LYS A 1 101 ? 0.222 -5.793 -11.664 1.00 91.31 101 LYS A C 1
ATOM 739 O O . LYS A 1 101 ? -0.069 -6.695 -10.883 1.00 91.31 101 LYS A O 1
ATOM 744 N N . LEU A 1 102 ? -0.289 -4.563 -11.563 1.00 91.25 102 LEU A N 1
ATOM 745 C CA . LEU A 1 102 ? -1.302 -4.195 -10.564 1.00 91.25 102 LEU A CA 1
ATOM 746 C C . LEU A 1 102 ? -2.622 -4.941 -10.784 1.00 91.25 102 LEU A C 1
ATOM 748 O O . LEU A 1 102 ? -3.181 -5.484 -9.837 1.00 91.25 102 LEU A O 1
ATOM 752 N N . ARG A 1 103 ? -3.097 -5.022 -12.030 1.00 90.38 103 ARG A N 1
ATOM 753 C CA . ARG A 1 103 ? -4.338 -5.735 -12.374 1.00 90.38 103 ARG A CA 1
ATOM 754 C C . ARG A 1 103 ? -4.239 -7.243 -12.155 1.00 90.38 103 ARG A C 1
ATOM 756 O O . ARG A 1 103 ? -5.230 -7.866 -11.798 1.00 90.38 103 ARG A O 1
ATOM 763 N N . ASN A 1 104 ? -3.054 -7.816 -12.351 1.00 87.94 104 ASN A N 1
ATOM 764 C CA . ASN A 1 104 ? -2.818 -9.250 -12.181 1.00 87.94 104 ASN A CA 1
ATOM 765 C C . ASN A 1 104 ? -2.547 -9.653 -10.721 1.00 87.94 104 ASN A C 1
ATOM 767 O O . ASN A 1 104 ? -2.481 -10.847 -10.420 1.00 87.94 104 ASN A O 1
ATOM 771 N N . LYS A 1 105 ? -2.372 -8.694 -9.802 1.00 84.69 105 LYS A N 1
ATOM 772 C CA . LYS A 1 105 ? -2.207 -8.997 -8.379 1.00 84.69 105 LYS A CA 1
ATOM 773 C C . LYS A 1 105 ? -3.546 -9.360 -7.749 1.00 84.69 105 LYS A C 1
ATOM 775 O O . LYS A 1 105 ? -4.545 -8.670 -7.918 1.00 84.69 105 LYS A O 1
ATOM 780 N N . LYS A 1 106 ? -3.534 -10.435 -6.961 1.00 80.94 106 LYS A N 1
ATOM 781 C CA . LYS A 1 106 ? -4.636 -10.767 -6.059 1.00 80.94 106 LYS A CA 1
ATOM 782 C C . LYS A 1 106 ? -4.486 -9.939 -4.787 1.00 80.94 106 LYS A C 1
ATOM 784 O O . LYS A 1 106 ? -3.440 -9.978 -4.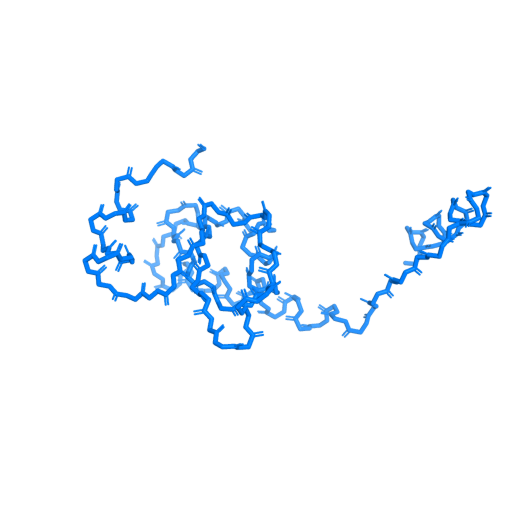139 1.00 80.94 106 LYS A O 1
ATOM 789 N N . TRP A 1 107 ? -5.519 -9.166 -4.472 1.00 80.00 107 TRP A N 1
ATOM 790 C CA . TRP A 1 107 ? -5.535 -8.261 -3.321 1.00 80.00 107 TRP A CA 1
ATOM 791 C C . TRP A 1 107 ? -6.197 -8.870 -2.078 1.00 80.00 107 TRP A C 1
ATOM 793 O O . TRP A 1 107 ? -5.992 -8.347 -0.983 1.00 80.00 107 TRP A O 1
ATOM 803 N N . SER A 1 108 ? -6.897 -10.000 -2.254 1.00 60.91 108 SER A N 1
ATOM 804 C CA . SER A 1 108 ? -7.386 -10.902 -1.203 1.00 60.91 108 SER A CA 1
ATOM 805 C C . SER A 1 108 ? -6.216 -11.566 -0.482 1.00 60.91 108 SER A C 1
ATOM 807 O O . SER A 1 108 ? -5.523 -12.368 -1.149 1.00 60.91 108 SER A O 1
#

InterPro domains:
  IPR023214 HAD superfamily [G3DSA:3.40.50.1000] (22-106)
  IPR036412 HAD-like superfamily [SSF56784] (35-87)
  IPR044999 Protein CbbY-like [PTHR42896] (2-105)

Organism: Cocos nucifera (NCBI:txid13894)

Foldseek 3Di:
DVVVVVVVVVCVVVVHDDDDPPVCVVVLVVLLVVLCVVCVVVVHQQCPAEAEDADQSNLVSSVVSNHAYEYAYDPVCPPPDRPSHPYYFPDDDDVTDDPVVVVPDDSD

Sequence (108 aa):
MEKQRIAEEVASILKLTVDIDTSSSENFEKVVATLRAGAEYAGLPVQNCVLIAGSQSGVLGAERVGMPCVVLRSSLTARAEFRRAKAVMDGFGGADLTISKLRNKKWS

pLDDT: mean 87.83, std 11.13, range [54.0, 97.94]